Protein AF-A0A9D7TUA1-F1 (afdb_monomer_lite)

Structure (mmCIF, N/CA/C/O backbone):
data_AF-A0A9D7TUA1-F1
#
_entry.id   AF-A0A9D7TUA1-F1
#
loop_
_atom_site.group_PDB
_atom_site.id
_atom_site.type_symbol
_atom_site.label_atom_id
_atom_site.label_alt_id
_atom_site.label_comp_id
_atom_site.label_asym_id
_atom_site.label_entity_id
_atom_site.label_seq_id
_atom_site.pdbx_PDB_ins_code
_atom_site.Cartn_x
_atom_site.Cartn_y
_atom_site.Cartn_z
_atom_site.occupancy
_atom_site.B_iso_or_equiv
_atom_site.auth_seq_id
_atom_site.auth_comp_id
_atom_site.auth_asym_id
_atom_site.auth_atom_id
_atom_site.pdbx_PDB_model_num
ATOM 1 N N . MET A 1 1 ? -5.304 4.007 12.986 1.00 93.62 1 MET A N 1
ATOM 2 C CA . MET A 1 1 ? -5.600 2.828 13.827 1.00 93.62 1 MET A CA 1
ATOM 3 C C . MET A 1 1 ? -4.309 2.064 14.110 1.00 93.62 1 MET A C 1
ATOM 5 O O . MET A 1 1 ? -3.687 1.627 13.151 1.00 93.62 1 MET A O 1
ATOM 9 N N . PRO A 1 2 ? -3.863 1.921 15.367 1.00 95.56 2 PRO A N 1
ATOM 10 C CA . PRO A 1 2 ? -2.685 1.115 15.697 1.00 95.56 2 PRO A CA 1
ATOM 11 C C . PRO A 1 2 ? -2.973 -0.396 15.641 1.00 95.56 2 PRO A C 1
ATOM 13 O O . PRO A 1 2 ? -4.016 -0.853 16.133 1.00 95.56 2 PRO A O 1
ATOM 16 N N . ASP A 1 3 ? -2.040 -1.169 15.078 1.00 94.38 3 ASP A N 1
ATOM 17 C CA . ASP A 1 3 ? -2.015 -2.636 15.164 1.00 94.38 3 ASP A CA 1
ATOM 18 C C . ASP A 1 3 ? -1.262 -3.142 16.412 1.00 94.38 3 ASP A C 1
ATOM 20 O O . ASP A 1 3 ? -0.729 -2.362 17.202 1.00 94.38 3 ASP A O 1
ATOM 24 N N . LYS A 1 4 ? -1.240 -4.468 16.610 1.00 92.69 4 LYS A N 1
ATOM 25 C CA . LYS A 1 4 ? -0.560 -5.124 17.745 1.00 92.69 4 LYS A CA 1
ATOM 26 C C . LYS A 1 4 ? 0.973 -5.021 17.689 1.00 92.69 4 LYS A C 1
ATOM 28 O O . LYS A 1 4 ? 1.627 -5.281 18.691 1.00 92.69 4 LYS A O 1
ATOM 33 N N . GLN A 1 5 ? 1.540 -4.663 16.538 1.00 90.75 5 GLN A N 1
ATOM 34 C CA . GLN A 1 5 ? 2.983 -4.548 16.298 1.00 90.75 5 GLN A CA 1
ATOM 35 C C . GLN A 1 5 ? 3.463 -3.089 16.390 1.00 90.75 5 GLN A C 1
ATOM 37 O O . GLN A 1 5 ? 4.649 -2.821 16.214 1.00 90.75 5 GLN A O 1
ATOM 42 N N . GLY A 1 6 ? 2.560 -2.144 16.675 1.00 92.62 6 GLY A N 1
ATOM 43 C CA . GLY A 1 6 ? 2.870 -0.721 16.787 1.00 92.62 6 GLY A CA 1
ATOM 44 C C . GLY A 1 6 ? 2.870 0.037 15.456 1.00 92.62 6 GLY A C 1
ATOM 45 O O . GLY A 1 6 ? 3.253 1.206 15.442 1.00 92.62 6 GLY A O 1
ATOM 46 N N . ASN A 1 7 ? 2.423 -0.569 14.349 1.00 95.38 7 ASN A N 1
ATOM 47 C CA . ASN A 1 7 ? 2.236 0.162 13.094 1.00 95.38 7 ASN A CA 1
ATOM 48 C C . ASN A 1 7 ? 0.889 0.891 13.087 1.00 95.38 7 ASN A C 1
ATOM 50 O O . ASN A 1 7 ? -0.102 0.425 13.657 1.00 95.38 7 ASN A O 1
ATOM 54 N N . LEU A 1 8 ? 0.824 2.013 12.372 1.00 96.94 8 LEU A N 1
ATOM 55 C CA . LEU A 1 8 ? -0.412 2.756 12.147 1.00 96.94 8 LEU A CA 1
ATOM 56 C C . LEU A 1 8 ? -1.005 2.422 10.787 1.00 96.94 8 LEU A C 1
ATOM 58 O O . LEU A 1 8 ? -0.351 2.553 9.761 1.00 96.94 8 LEU A O 1
ATOM 62 N N . TRP A 1 9 ? -2.282 2.075 10.784 1.00 97.31 9 TRP A N 1
ATOM 63 C CA . TRP A 1 9 ? -3.101 1.914 9.592 1.00 97.31 9 TRP A CA 1
ATOM 64 C C . TRP A 1 9 ? -3.995 3.137 9.421 1.00 97.31 9 TRP A C 1
ATOM 66 O O . TRP A 1 9 ? -4.736 3.510 10.339 1.00 97.31 9 TRP A O 1
ATOM 76 N N . ILE A 1 10 ? -3.884 3.790 8.269 1.00 97.81 10 ILE A N 1
ATOM 77 C CA . ILE A 1 10 ? -4.474 5.101 7.991 1.00 97.81 10 ILE A CA 1
ATOM 78 C C . ILE A 1 10 ? -5.224 5.013 6.665 1.00 97.81 10 ILE A C 1
ATOM 80 O O . ILE A 1 10 ? -4.608 4.770 5.629 1.00 97.81 10 ILE A O 1
ATOM 84 N N . SER A 1 11 ? -6.539 5.216 6.685 1.00 97.56 11 SER A N 1
ATOM 85 C CA . SER A 1 11 ? -7.346 5.335 5.472 1.00 97.56 11 SER A CA 1
ATOM 86 C C . SER A 1 11 ? -7.379 6.780 4.972 1.00 97.56 11 SER A C 1
ATOM 88 O O . SER A 1 11 ? -7.306 7.728 5.754 1.00 97.56 11 SER A O 1
ATOM 90 N N . HIS A 1 12 ? -7.459 6.954 3.656 1.00 96.94 12 HIS A N 1
ATOM 91 C CA . HIS A 1 12 ? -7.550 8.259 3.006 1.00 96.94 12 HIS A CA 1
ATOM 92 C C . HIS A 1 12 ? -8.164 8.122 1.604 1.00 96.94 12 HIS A C 1
ATOM 94 O O . HIS A 1 12 ? -8.491 7.028 1.155 1.00 96.94 12 HIS A O 1
ATOM 100 N N . ASN A 1 13 ? -8.295 9.229 0.872 1.00 97.00 13 ASN A N 1
ATOM 101 C CA . ASN A 1 13 ? -8.887 9.276 -0.475 1.00 97.00 13 ASN A CA 1
ATOM 102 C C . ASN A 1 13 ? -8.035 8.635 -1.591 1.00 97.00 13 ASN A C 1
ATOM 104 O O . ASN A 1 13 ? -8.369 8.742 -2.769 1.00 97.00 13 ASN A O 1
ATOM 108 N N . LYS A 1 14 ? -6.906 8.014 -1.239 1.00 97.25 14 LYS A N 1
ATOM 109 C CA . LYS A 1 14 ? -6.031 7.311 -2.187 1.00 97.25 14 LYS A CA 1
ATOM 110 C C . LYS A 1 14 ? -5.713 5.879 -1.757 1.00 97.25 14 LYS A C 1
ATOM 112 O O . LYS A 1 14 ? -4.903 5.241 -2.409 1.00 97.25 14 LYS A O 1
ATOM 117 N N . GLY A 1 15 ? -6.350 5.368 -0.706 1.00 97.75 15 GLY A N 1
ATOM 118 C CA . GLY A 1 15 ? -6.205 3.990 -0.255 1.00 97.75 15 GLY A CA 1
ATOM 119 C C . GLY A 1 15 ? -6.003 3.883 1.252 1.00 97.75 15 GLY A C 1
ATOM 120 O O . GLY A 1 15 ? -6.505 4.700 2.027 1.00 97.75 15 GLY A O 1
ATOM 121 N N . ILE A 1 16 ? -5.250 2.861 1.655 1.00 97.88 16 ILE A N 1
ATOM 122 C CA . ILE A 1 16 ? -4.845 2.632 3.044 1.00 97.88 16 ILE A CA 1
ATOM 123 C C . ILE A 1 16 ? -3.322 2.628 3.104 1.00 97.88 16 ILE A C 1
ATOM 125 O O . ILE A 1 16 ? -2.657 1.980 2.301 1.00 97.88 16 ILE A O 1
ATOM 129 N N . THR A 1 17 ? -2.755 3.325 4.079 1.00 97.50 17 THR A N 1
ATOM 130 C CA . THR A 1 17 ? -1.317 3.338 4.334 1.00 97.50 17 THR A CA 1
ATOM 131 C C . THR A 1 17 ? -1.022 2.666 5.667 1.00 97.50 17 THR A C 1
ATOM 133 O O . THR A 1 17 ? -1.603 3.030 6.689 1.00 97.50 17 THR A O 1
ATOM 136 N N . LYS A 1 18 ? -0.102 1.697 5.650 1.00 96.56 18 LYS A N 1
ATOM 137 C CA . LYS A 1 18 ? 0.556 1.164 6.845 1.00 96.56 18 LYS A CA 1
ATOM 138 C C . LYS A 1 18 ? 1.824 1.975 7.094 1.00 96.56 18 LYS A C 1
ATOM 140 O O . LYS A 1 18 ? 2.647 2.100 6.191 1.00 96.56 18 LYS A O 1
ATOM 145 N N . PHE A 1 19 ? 1.991 2.500 8.298 1.00 97.38 19 PHE A N 1
ATOM 146 C CA . PHE A 1 19 ? 3.155 3.271 8.715 1.00 97.38 19 PHE A CA 1
ATOM 147 C C . PHE A 1 19 ? 3.841 2.585 9.897 1.00 97.38 19 PHE A C 1
ATOM 149 O O . PHE A 1 19 ? 3.265 2.483 10.981 1.00 97.38 19 PHE A O 1
ATOM 156 N N . ASP A 1 20 ? 5.058 2.098 9.670 1.00 95.38 20 ASP A N 1
ATOM 157 C CA . ASP A 1 20 ? 5.953 1.594 10.710 1.00 95.38 20 ASP A CA 1
ATOM 158 C C . ASP A 1 20 ? 6.595 2.804 11.394 1.00 95.38 20 ASP A C 1
ATOM 160 O O . ASP A 1 20 ? 7.461 3.466 10.816 1.00 95.38 20 ASP A O 1
ATOM 164 N N . ILE A 1 21 ? 6.135 3.105 12.612 1.00 94.19 21 ILE A N 1
ATOM 165 C CA . ILE A 1 21 ? 6.590 4.270 13.382 1.00 94.19 21 ILE A CA 1
ATOM 166 C C . ILE A 1 21 ? 8.086 4.162 13.704 1.00 94.19 21 ILE A C 1
ATOM 168 O O . ILE A 1 21 ? 8.786 5.166 13.681 1.00 94.19 21 ILE A O 1
ATOM 172 N N . GLN A 1 22 ? 8.583 2.957 13.992 1.00 94.38 22 GLN A N 1
ATOM 173 C CA . GLN A 1 22 ? 9.962 2.751 14.441 1.00 94.38 22 GLN A CA 1
ATOM 174 C C . GLN A 1 22 ? 10.960 2.895 13.291 1.00 94.38 22 GLN A C 1
ATOM 176 O O . GLN A 1 22 ? 12.063 3.397 13.484 1.00 94.38 22 GLN A O 1
ATOM 181 N N . LYS A 1 23 ? 10.584 2.439 12.090 1.00 94.75 23 LYS A N 1
ATOM 182 C CA . LYS A 1 23 ? 11.433 2.534 10.892 1.00 94.75 23 LYS A CA 1
ATOM 183 C C . LYS A 1 23 ? 11.179 3.781 10.052 1.00 94.75 23 LYS A C 1
ATOM 185 O O . LYS A 1 23 ? 11.864 3.950 9.046 1.00 94.75 23 LYS A O 1
ATOM 190 N N . GLU A 1 24 ? 10.169 4.576 10.402 1.00 95.12 24 GLU A N 1
ATOM 191 C CA . GLU A 1 24 ? 9.685 5.717 9.615 1.00 95.12 24 GLU A CA 1
ATOM 192 C C . GLU A 1 24 ? 9.382 5.341 8.153 1.00 95.12 24 GLU A C 1
ATOM 194 O O . GLU A 1 24 ? 9.632 6.093 7.210 1.00 95.12 24 GLU A O 1
ATOM 199 N N . LYS A 1 25 ? 8.843 4.134 7.943 1.00 94.88 25 LYS A N 1
ATOM 200 C CA . LYS A 1 25 ? 8.533 3.606 6.609 1.00 94.88 25 LYS A CA 1
ATOM 201 C C . LYS A 1 25 ? 7.038 3.482 6.412 1.00 94.88 25 LYS A C 1
ATOM 203 O O . LYS A 1 25 ? 6.313 3.018 7.288 1.00 94.88 25 LYS A O 1
ATOM 208 N N . SER A 1 26 ? 6.587 3.837 5.215 1.00 95.06 26 SER A N 1
ATOM 209 C CA . SER A 1 26 ? 5.208 3.635 4.792 1.00 95.06 26 SER A CA 1
ATOM 210 C C . SER A 1 26 ? 5.115 2.565 3.711 1.00 95.06 26 SER A C 1
ATOM 212 O O . SER A 1 26 ? 5.992 2.430 2.857 1.00 95.06 26 SER A O 1
ATOM 214 N N . LYS A 1 27 ? 4.022 1.807 3.744 1.00 94.75 27 LYS A N 1
ATOM 215 C CA . LYS A 1 27 ? 3.586 0.934 2.661 1.00 94.75 27 LYS A CA 1
ATOM 216 C C . LYS A 1 27 ? 2.159 1.306 2.305 1.00 94.75 27 LYS A C 1
ATOM 218 O O . LYS A 1 27 ? 1.278 1.326 3.164 1.00 94.75 27 LYS A O 1
ATOM 223 N N . HIS A 1 28 ? 1.961 1.634 1.038 1.00 96.44 28 HIS A N 1
ATOM 224 C CA . HIS A 1 28 ? 0.699 2.135 0.533 1.00 96.44 28 HIS A CA 1
ATOM 225 C C . HIS A 1 28 ? -0.050 1.035 -0.223 1.00 96.44 28 HIS A C 1
ATOM 227 O O . HIS A 1 28 ? 0.533 0.352 -1.065 1.00 96.44 28 HIS A O 1
ATOM 233 N N . TYR A 1 29 ? -1.332 0.873 0.092 1.00 96.38 29 TYR A N 1
ATOM 234 C CA . TYR A 1 29 ? -2.236 -0.084 -0.530 1.00 96.38 29 TYR A CA 1
ATOM 235 C C . TYR A 1 29 ? -3.331 0.664 -1.276 1.00 96.38 29 TYR A C 1
ATOM 237 O O . TYR A 1 29 ? -3.950 1.582 -0.737 1.00 96.38 29 TYR A O 1
ATOM 245 N N . THR A 1 30 ? -3.597 0.231 -2.502 1.00 97.19 30 THR A N 1
ATOM 246 C CA . THR A 1 30 ? -4.628 0.798 -3.377 1.00 97.19 30 THR A CA 1
ATOM 247 C C . THR A 1 30 ? -5.602 -0.288 -3.831 1.00 97.19 30 THR A C 1
ATOM 249 O O . THR A 1 30 ? -5.457 -1.466 -3.495 1.00 97.19 30 THR A O 1
ATOM 252 N N . LYS A 1 31 ? -6.579 0.077 -4.664 1.00 97.06 31 LYS A N 1
ATOM 253 C CA . LYS A 1 31 ? -7.478 -0.863 -5.339 1.00 97.06 31 LYS A CA 1
ATOM 254 C C . LYS A 1 31 ? -6.731 -1.997 -6.055 1.00 97.06 31 LYS A C 1
ATOM 256 O O . LYS A 1 31 ? -7.210 -3.126 -6.035 1.00 97.06 31 LYS A O 1
ATOM 261 N N . SER A 1 32 ? -5.546 -1.751 -6.629 1.00 96.38 32 SER A N 1
ATOM 262 C CA . SER A 1 32 ? -4.762 -2.810 -7.293 1.00 96.38 32 SER A CA 1
ATOM 263 C C . SER A 1 32 ? -4.226 -3.867 -6.322 1.00 96.38 32 SER A C 1
ATOM 265 O O . SER A 1 32 ? -3.845 -4.950 -6.750 1.00 96.38 32 SER A O 1
ATOM 267 N N . ASN A 1 33 ? -4.203 -3.569 -5.021 1.00 94.12 33 ASN A N 1
ATOM 268 C CA . ASN A 1 33 ? -3.842 -4.506 -3.961 1.00 94.12 33 ASN A CA 1
ATOM 269 C C . ASN A 1 33 ? -5.060 -5.230 -3.358 1.00 94.12 33 ASN A C 1
ATOM 271 O O . ASN A 1 33 ? -4.897 -5.943 -2.374 1.00 94.12 33 ASN A O 1
ATOM 275 N N . GLY A 1 34 ? -6.265 -5.049 -3.916 1.00 94.25 34 GLY A N 1
ATOM 276 C CA . GLY A 1 34 ? -7.488 -5.718 -3.456 1.00 94.25 34 GLY A CA 1
ATOM 277 C C . GLY A 1 34 ? -8.391 -4.881 -2.541 1.00 94.25 34 GLY A C 1
ATOM 278 O O . GLY A 1 34 ? -9.303 -5.426 -1.922 1.00 94.25 34 GLY A O 1
ATOM 279 N N . LEU A 1 35 ? -8.172 -3.564 -2.438 1.00 97.50 35 LEU A N 1
ATOM 280 C CA . LEU A 1 35 ? -9.096 -2.683 -1.712 1.00 97.50 35 LEU A CA 1
ATOM 281 C C . LEU A 1 35 ? -10.435 -2.519 -2.455 1.00 97.50 35 LEU A C 1
ATOM 283 O O . LEU A 1 35 ? -10.473 -2.551 -3.685 1.00 97.50 35 LEU A O 1
ATOM 287 N N . GLN A 1 36 ? -11.524 -2.271 -1.713 1.00 97.38 36 GLN A N 1
ATOM 288 C CA . GLN A 1 36 ? -12.866 -2.011 -2.277 1.00 97.38 36 GLN A CA 1
ATOM 289 C C . GLN A 1 36 ? -12.874 -0.802 -3.234 1.00 97.38 36 GLN A C 1
ATOM 291 O O . GLN A 1 36 ? -13.586 -0.754 -4.238 1.00 97.38 36 GLN A O 1
ATOM 296 N N . GLY A 1 37 ? -11.996 0.160 -2.959 1.00 97.19 37 GLY A N 1
ATOM 297 C CA . GLY A 1 37 ? -11.751 1.360 -3.738 1.00 97.19 37 GLY A CA 1
ATOM 298 C C . GLY A 1 37 ? -10.556 2.114 -3.162 1.00 97.19 37 GLY A C 1
ATOM 299 O O . GLY A 1 37 ? -9.967 1.697 -2.166 1.00 97.19 37 GLY A O 1
ATOM 300 N N . ASN A 1 38 ? -10.193 3.229 -3.791 1.00 97.38 38 ASN A N 1
ATOM 301 C CA . ASN A 1 38 ? -9.160 4.119 -3.253 1.00 97.38 38 ASN A CA 1
ATOM 302 C C . ASN A 1 38 ? -9.737 5.135 -2.262 1.00 97.38 38 ASN A C 1
ATOM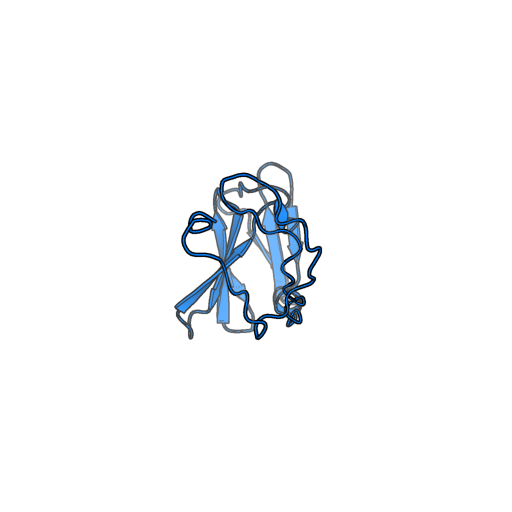 304 O O . ASN A 1 38 ? -8.994 5.703 -1.474 1.00 97.38 38 ASN A O 1
ATOM 308 N N . GLU A 1 39 ? -11.044 5.376 -2.295 1.00 98.12 39 GLU A N 1
ATOM 309 C CA . GLU A 1 39 ? -11.686 6.367 -1.442 1.00 98.12 39 GLU A CA 1
ATOM 310 C C . GLU A 1 39 ? -12.321 5.708 -0.221 1.00 98.12 39 GLU A C 1
ATOM 312 O O . GLU A 1 39 ? -13.182 4.828 -0.334 1.00 98.12 39 GLU A O 1
ATOM 317 N N . PHE A 1 40 ? -11.878 6.158 0.952 1.00 98.38 40 PHE A N 1
ATOM 318 C CA . PHE A 1 40 ? -12.385 5.743 2.253 1.00 98.38 40 PHE A CA 1
ATOM 319 C C . PHE A 1 40 ? -13.105 6.896 2.943 1.00 98.38 40 PHE A C 1
ATOM 321 O O . PHE A 1 40 ? -12.698 8.054 2.830 1.00 98.38 40 PHE A O 1
ATOM 328 N N . ASN A 1 41 ? -14.169 6.561 3.670 1.00 98.00 41 ASN A N 1
ATOM 329 C CA . ASN A 1 41 ? -15.007 7.543 4.340 1.00 98.00 41 ASN A CA 1
ATOM 330 C C . ASN A 1 41 ? -14.409 7.926 5.696 1.00 98.00 41 ASN A C 1
ATOM 332 O O . ASN A 1 41 ? -13.856 7.095 6.422 1.00 98.00 41 ASN A O 1
ATOM 336 N N . THR A 1 42 ? -14.562 9.196 6.063 1.00 96.19 42 THR A N 1
ATOM 337 C CA . THR A 1 42 ? -14.170 9.701 7.380 1.00 96.19 42 THR A CA 1
ATOM 33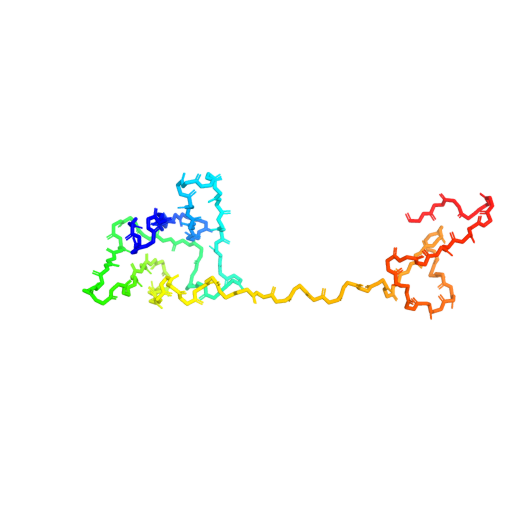8 C C . THR A 1 42 ? -14.856 8.898 8.484 1.00 96.19 42 THR A C 1
ATOM 340 O O . THR A 1 42 ? -16.058 8.657 8.418 1.00 96.19 42 THR A O 1
ATOM 343 N N . ASN A 1 43 ? -14.093 8.501 9.506 1.00 95.44 43 ASN A N 1
ATOM 344 C CA . ASN A 1 43 ? -14.558 7.722 10.663 1.00 95.44 43 ASN A CA 1
ATOM 345 C C . ASN A 1 43 ? -15.177 6.348 10.341 1.00 95.44 43 ASN A C 1
ATOM 347 O O . ASN A 1 43 ? -15.699 5.697 11.239 1.00 95.44 43 ASN A O 1
ATOM 351 N N . ALA A 1 44 ? -15.089 5.867 9.098 1.00 97.31 44 ALA A N 1
ATOM 352 C CA . ALA A 1 44 ? -15.530 4.526 8.729 1.00 97.31 44 ALA A CA 1
ATOM 353 C C . ALA A 1 44 ? -14.399 3.517 8.960 1.00 97.31 44 ALA A C 1
ATOM 355 O O . ALA A 1 44 ? -13.852 2.947 8.018 1.00 97.31 44 ALA A O 1
ATOM 356 N N . PHE A 1 45 ? -13.996 3.334 10.214 1.00 97.50 45 PHE A N 1
ATOM 357 C CA . PHE A 1 45 ? -12.997 2.341 10.582 1.00 97.50 45 PHE A CA 1
ATOM 358 C C . PHE A 1 45 ? -13.301 1.751 11.955 1.00 97.50 45 PHE A C 1
ATOM 360 O O . PHE A 1 45 ? -13.825 2.445 12.822 1.00 97.50 45 PHE A O 1
ATOM 367 N N . ASP A 1 46 ? -12.924 0.494 12.162 1.00 97.94 46 ASP A N 1
ATOM 368 C CA . ASP A 1 46 ? -13.011 -0.150 13.471 1.00 97.94 46 ASP A CA 1
ATOM 369 C C . ASP A 1 46 ? -11.970 -1.269 13.608 1.00 97.94 46 ASP A C 1
ATOM 371 O O . ASP A 1 46 ? -11.302 -1.647 12.638 1.00 97.94 46 ASP A O 1
ATOM 375 N N . LYS A 1 47 ? -11.800 -1.786 14.823 1.00 97.25 47 LYS A N 1
ATOM 376 C CA . LYS A 1 47 ? -10.919 -2.908 15.128 1.00 97.25 47 LYS A CA 1
ATOM 377 C C . LYS A 1 47 ? -11.602 -3.851 16.114 1.00 97.25 47 LYS A C 1
ATOM 379 O O . LYS A 1 47 ? -11.924 -3.449 17.227 1.00 97.25 47 LYS A O 1
ATOM 384 N N . ALA A 1 48 ? -11.755 -5.111 15.720 1.00 96.81 48 ALA A N 1
ATOM 385 C CA . ALA A 1 48 ? -12.269 -6.149 16.605 1.00 96.81 48 ALA A CA 1
ATOM 386 C C . ALA A 1 48 ? -11.254 -6.520 17.700 1.00 96.81 48 ALA A C 1
ATOM 388 O O . ALA A 1 48 ? -10.057 -6.232 17.600 1.00 96.81 48 ALA A O 1
ATOM 389 N N . GLU A 1 49 ? -11.731 -7.197 18.747 1.00 95.50 49 GLU A N 1
ATOM 390 C CA . GLU A 1 49 ? -10.908 -7.639 19.884 1.00 95.50 49 GLU A CA 1
ATOM 391 C C . GLU A 1 49 ? -9.750 -8.558 19.461 1.00 95.50 49 GLU A C 1
ATOM 393 O O . GLU A 1 49 ? -8.643 -8.487 20.005 1.00 95.50 49 GLU A O 1
ATOM 398 N N . ASP A 1 50 ? -9.968 -9.383 18.435 1.00 95.06 50 ASP A N 1
ATOM 399 C CA . ASP A 1 50 ? -8.949 -10.266 17.864 1.00 95.06 50 ASP A CA 1
ATOM 400 C C . ASP A 1 50 ? -7.847 -9.505 17.096 1.00 95.06 50 ASP A C 1
ATOM 402 O O . ASP A 1 50 ? -6.753 -10.037 16.884 1.00 95.06 50 ASP A O 1
ATOM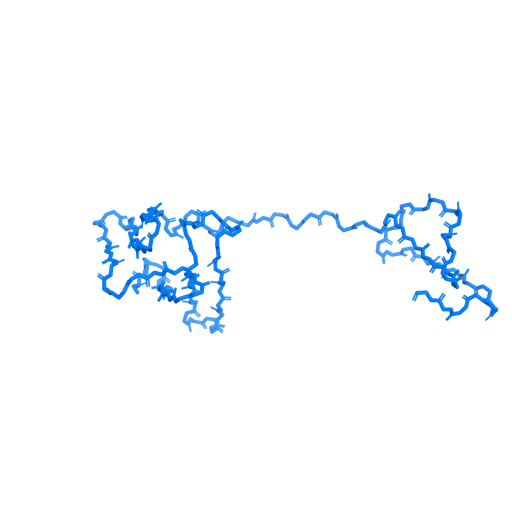 406 N N . GLY A 1 51 ? -8.061 -8.223 16.791 1.00 94.88 51 GLY A N 1
ATOM 407 C CA . GLY A 1 51 ? -7.154 -7.362 16.036 1.00 94.88 51 GLY A CA 1
ATOM 408 C C . GLY A 1 51 ? -7.504 -7.214 14.555 1.00 94.88 51 GLY A C 1
ATOM 409 O O . GLY A 1 51 ? -6.810 -6.458 13.871 1.00 94.88 51 GLY A O 1
ATOM 410 N N . THR A 1 52 ? -8.565 -7.869 14.074 1.00 97.06 52 THR A N 1
ATOM 411 C CA . THR A 1 52 ? -9.094 -7.691 12.718 1.00 97.06 52 THR A CA 1
ATOM 412 C C . THR A 1 52 ? -9.486 -6.234 12.504 1.00 97.06 52 THR A C 1
ATOM 414 O O . THR A 1 52 ? -10.168 -5.629 13.335 1.00 97.06 52 THR A O 1
ATOM 417 N N . MET A 1 53 ? -9.044 -5.657 11.389 1.00 97.75 53 MET A N 1
ATOM 418 C CA . MET A 1 53 ? -9.286 -4.260 11.048 1.00 97.75 53 MET A CA 1
ATOM 419 C C . MET A 1 53 ? -10.379 -4.121 9.998 1.00 97.75 53 MET A C 1
ATOM 421 O O . MET A 1 53 ? -10.430 -4.882 9.033 1.00 97.75 53 MET A O 1
ATOM 425 N N . PHE A 1 54 ? -11.202 -3.091 10.171 1.00 98.38 54 PHE A N 1
ATOM 426 C CA . PHE A 1 54 ? -12.326 -2.746 9.313 1.00 98.38 54 PHE A CA 1
ATOM 427 C C . PHE A 1 54 ? -12.120 -1.334 8.772 1.00 98.38 54 PHE A C 1
ATOM 429 O O . PHE A 1 54 ? -11.854 -0.412 9.542 1.00 98.38 54 PHE A O 1
ATOM 436 N N . PHE A 1 55 ? -12.259 -1.151 7.459 1.00 98.44 55 PHE A N 1
ATOM 437 C CA . PHE A 1 55 ? -12.188 0.157 6.804 1.00 98.44 55 PHE A CA 1
ATOM 438 C C . PHE A 1 55 ? -13.260 0.270 5.719 1.00 98.44 55 PHE A C 1
ATOM 440 O O . PHE A 1 55 ? -13.259 -0.490 4.751 1.00 98.44 55 PHE A O 1
ATOM 447 N N . GLY A 1 56 ? -14.177 1.219 5.877 1.00 98.25 56 GLY A N 1
ATOM 448 C CA . GLY A 1 56 ? -15.287 1.477 4.967 1.00 98.25 56 GLY A CA 1
ATOM 449 C C . GLY A 1 56 ? -15.026 2.655 4.032 1.00 98.25 56 GLY A C 1
ATOM 450 O O . GLY A 1 56 ? -14.395 3.651 4.394 1.00 98.25 56 GLY A O 1
ATOM 451 N N . GLY A 1 57 ? -15.551 2.566 2.818 1.00 97.69 57 GLY A N 1
ATOM 452 C CA . GLY A 1 57 ? -15.489 3.648 1.846 1.00 97.69 57 GLY A CA 1
ATOM 453 C C . GLY A 1 57 ? -16.618 3.599 0.833 1.00 97.69 57 GLY A C 1
ATOM 454 O O . GLY A 1 57 ? -17.684 3.046 1.100 1.00 97.69 57 GLY A O 1
ATOM 455 N N . THR A 1 58 ? -16.397 4.223 -0.320 1.00 96.88 58 THR A N 1
ATOM 456 C CA . THR A 1 58 ? -17.464 4.513 -1.290 1.00 96.88 58 THR A CA 1
ATOM 457 C C . THR A 1 58 ? -18.044 3.277 -1.977 1.00 96.88 58 THR A C 1
ATOM 459 O O . THR A 1 58 ? -19.211 3.299 -2.355 1.00 96.88 58 THR A O 1
ATOM 462 N N . ASN A 1 59 ? -17.284 2.182 -2.076 1.00 97.00 59 ASN A N 1
ATOM 463 C CA . ASN A 1 59 ? -17.706 0.923 -2.701 1.00 97.00 59 ASN A CA 1
ATOM 464 C C . ASN A 1 59 ? -17.730 -0.262 -1.714 1.00 97.00 59 ASN A C 1
ATOM 466 O O . ASN A 1 59 ? -17.598 -1.414 -2.129 1.00 97.00 59 ASN A O 1
ATOM 470 N N . GLY A 1 60 ? -17.891 -0.006 -0.411 1.00 96.19 60 GLY A N 1
ATOM 471 C CA . GLY A 1 60 ? -18.086 -1.053 0.595 1.00 96.19 60 GLY A CA 1
ATOM 472 C C . GLY A 1 60 ? -17.023 -1.079 1.690 1.00 96.19 60 GLY A C 1
ATOM 473 O O . GLY A 1 60 ? -16.575 -0.035 2.162 1.00 96.19 60 GLY A O 1
ATOM 474 N N . LEU A 1 61 ? -16.662 -2.286 2.132 1.00 97.75 61 LEU A N 1
ATOM 475 C CA . LEU A 1 61 ? -15.888 -2.540 3.349 1.00 97.75 61 LEU A CA 1
ATOM 476 C C . LEU A 1 61 ? -14.680 -3.435 3.056 1.00 97.75 61 LEU A C 1
ATOM 478 O O . LEU A 1 61 ? -14.819 -4.496 2.453 1.00 97.75 61 LEU A O 1
ATOM 482 N N . ASN A 1 62 ? -13.506 -3.035 3.538 1.00 98.00 62 ASN A N 1
ATOM 483 C CA . ASN A 1 62 ? -12.348 -3.911 3.660 1.00 98.00 62 ASN A CA 1
ATOM 484 C C . ASN A 1 62 ? -12.245 -4.455 5.085 1.00 98.00 62 ASN A C 1
ATOM 486 O O . ASN A 1 62 ? -12.347 -3.693 6.046 1.00 98.00 62 ASN A O 1
ATOM 490 N N . VAL A 1 63 ? -11.998 -5.761 5.190 1.00 97.81 63 VAL A N 1
ATOM 491 C CA . VAL A 1 63 ? -11.763 -6.480 6.446 1.00 97.81 63 VAL A CA 1
ATOM 492 C C . VAL A 1 63 ? -10.490 -7.297 6.286 1.00 97.81 63 VAL A C 1
ATOM 494 O O . VAL A 1 63 ? -10.378 -8.054 5.320 1.00 97.81 63 VAL A O 1
ATOM 497 N N . PHE A 1 64 ? -9.517 -7.124 7.176 1.00 96.56 64 PHE A N 1
ATOM 498 C CA . PHE A 1 64 ? -8.258 -7.865 7.096 1.00 96.56 64 PHE A CA 1
ATOM 499 C C . PHE A 1 64 ? -7.564 -8.011 8.451 1.00 96.56 64 PHE A C 1
ATOM 501 O O . PHE A 1 64 ? -7.691 -7.159 9.332 1.00 96.56 64 PHE A O 1
ATOM 508 N N . ASP A 1 65 ? -6.775 -9.077 8.581 1.00 95.50 65 ASP A N 1
ATOM 509 C CA . ASP A 1 65 ? -5.801 -9.233 9.659 1.00 95.50 65 ASP A CA 1
ATOM 510 C C . ASP A 1 65 ? -4.492 -8.515 9.270 1.00 95.50 65 ASP A C 1
ATOM 512 O O . ASP A 1 65 ? -3.836 -8.915 8.299 1.00 95.50 65 ASP A O 1
ATOM 516 N N . PRO A 1 66 ? -4.074 -7.460 9.996 1.00 94.19 66 PRO A N 1
ATOM 517 C CA . PRO A 1 66 ? -2.850 -6.722 9.687 1.00 94.19 66 PRO A CA 1
ATOM 518 C C . PRO A 1 66 ? -1.574 -7.566 9.834 1.00 94.19 66 PRO A C 1
ATOM 520 O O . PRO A 1 66 ? -0.552 -7.218 9.237 1.00 94.19 66 PRO A O 1
ATOM 523 N N . SER A 1 67 ? -1.608 -8.661 10.602 1.00 91.25 67 SER A N 1
ATOM 524 C CA . SER A 1 67 ? -0.455 -9.541 10.814 1.00 91.25 67 SER A CA 1
ATOM 525 C C . SER A 1 67 ? -0.159 -10.446 9.614 1.00 91.25 67 SER A C 1
ATOM 527 O O . SER A 1 67 ? 0.993 -10.814 9.399 1.00 91.25 67 SER A O 1
ATOM 529 N N . ALA A 1 68 ? -1.162 -10.720 8.774 1.00 90.00 68 ALA A N 1
ATOM 530 C CA . ALA A 1 68 ? -1.024 -11.567 7.589 1.00 90.00 68 ALA A CA 1
ATOM 531 C C . ALA A 1 68 ? -0.449 -10.827 6.360 1.00 90.00 68 ALA A C 1
ATOM 533 O O . ALA A 1 68 ? 0.009 -11.456 5.404 1.00 90.00 68 ALA A O 1
ATOM 534 N N . ILE A 1 69 ? -0.452 -9.489 6.366 1.00 87.38 69 ILE A N 1
ATOM 535 C CA . ILE A 1 69 ? -0.101 -8.671 5.190 1.00 87.38 69 ILE A CA 1
ATOM 536 C C . ILE A 1 69 ? 1.426 -8.518 4.988 1.00 87.38 69 ILE A C 1
ATOM 538 O O . ILE A 1 69 ? 1.882 -8.217 3.881 1.00 87.38 69 ILE A O 1
ATOM 542 N N . ASP A 1 70 ? 2.236 -8.804 6.010 1.00 71.38 70 ASP A N 1
ATOM 543 C CA . ASP A 1 70 ? 3.709 -8.736 5.953 1.00 71.38 70 ASP A CA 1
ATOM 544 C C . ASP A 1 70 ? 4.367 -10.088 5.645 1.00 71.38 70 ASP A C 1
ATOM 546 O O . ASP A 1 70 ? 5.439 -10.425 6.148 1.00 71.38 70 ASP A O 1
ATOM 550 N N . SER A 1 71 ? 3.744 -10.872 4.772 1.00 60.53 71 SER A N 1
ATOM 551 C CA . SER A 1 71 ? 4.392 -12.070 4.248 1.00 60.53 71 SER A CA 1
ATOM 552 C C . SER A 1 71 ? 5.554 -11.650 3.346 1.00 60.53 71 SER A C 1
ATOM 554 O O . SER A 1 71 ? 5.357 -10.937 2.360 1.00 60.53 71 SER A O 1
ATOM 556 N N . ALA A 1 72 ? 6.773 -12.069 3.691 1.00 58.94 72 ALA A N 1
ATOM 557 C CA . ALA A 1 72 ? 7.944 -11.896 2.846 1.00 58.94 72 ALA A CA 1
ATOM 558 C C . ALA A 1 72 ? 7.675 -12.543 1.482 1.00 58.94 72 ALA A C 1
ATOM 560 O O . ALA A 1 72 ? 7.709 -13.762 1.336 1.00 58.94 72 ALA A O 1
ATOM 561 N N . THR A 1 73 ? 7.386 -11.730 0.471 1.00 67.81 73 THR A N 1
ATOM 562 C CA . THR A 1 73 ? 7.384 -12.208 -0.905 1.00 67.81 73 THR A CA 1
ATOM 563 C C . THR A 1 73 ? 8.834 -12.368 -1.318 1.00 67.81 73 THR A C 1
ATOM 565 O O . THR A 1 73 ? 9.587 -11.390 -1.308 1.00 67.81 73 THR A O 1
ATOM 568 N N . THR A 1 74 ? 9.240 -13.582 -1.684 1.00 75.75 74 THR A N 1
ATOM 569 C CA . THR A 1 74 ? 10.477 -13.773 -2.441 1.00 75.75 74 THR A CA 1
ATOM 570 C C . THR A 1 74 ? 10.407 -12.849 -3.649 1.00 75.75 74 THR A C 1
ATOM 572 O O . THR A 1 74 ? 9.432 -12.895 -4.403 1.00 75.75 74 THR A O 1
ATOM 575 N N . ALA A 1 75 ? 11.396 -11.967 -3.798 1.00 79.50 75 ALA A N 1
ATOM 576 C CA . ALA A 1 75 ? 11.467 -11.123 -4.978 1.00 79.50 75 ALA A CA 1
ATOM 577 C C . ALA A 1 75 ? 11.451 -12.034 -6.217 1.00 79.50 75 ALA A C 1
ATOM 579 O O . ALA A 1 75 ? 12.193 -13.024 -6.240 1.00 79.50 75 ALA A O 1
ATOM 580 N N . PRO A 1 76 ? 10.598 -11.758 -7.218 1.00 81.56 76 PRO A N 1
ATOM 581 C CA . PRO A 1 76 ? 10.616 -12.541 -8.439 1.00 81.56 76 PRO A CA 1
ATOM 582 C C . PRO A 1 76 ? 11.985 -12.397 -9.105 1.00 81.56 76 PRO A C 1
ATOM 584 O O . PRO A 1 76 ? 12.664 -11.377 -8.957 1.00 81.56 76 PRO A O 1
ATOM 587 N N . PHE A 1 77 ? 12.387 -13.418 -9.856 1.00 81.56 77 PHE A N 1
ATOM 588 C CA . PHE A 1 77 ? 13.589 -13.321 -10.669 1.00 81.56 77 PHE A CA 1
ATOM 589 C C . PHE A 1 77 ? 13.378 -12.251 -11.749 1.00 81.56 77 PHE A C 1
ATOM 591 O O . PHE A 1 77 ? 12.457 -12.354 -12.560 1.00 81.56 77 PHE A O 1
ATOM 598 N N . LEU A 1 78 ? 14.208 -11.207 -11.734 1.00 82.06 78 LEU A N 1
ATOM 599 C CA . LEU A 1 78 ? 14.194 -10.172 -12.761 1.00 82.06 78 LEU A CA 1
ATOM 600 C C . LEU A 1 78 ? 14.909 -10.696 -14.006 1.00 82.06 78 LEU A C 1
ATOM 602 O O . LEU A 1 78 ? 16.060 -11.122 -13.926 1.00 82.06 78 LEU A O 1
ATOM 606 N N . GLN A 1 79 ? 14.236 -10.624 -15.149 1.00 83.81 79 GLN A N 1
ATOM 607 C CA . GLN A 1 79 ? 14.754 -11.111 -16.420 1.00 83.81 79 GLN A CA 1
ATOM 608 C C . GLN A 1 79 ? 14.595 -10.037 -17.494 1.00 83.81 79 GLN A C 1
ATOM 610 O O . GLN A 1 79 ? 13.501 -9.498 -17.676 1.00 83.81 79 GLN A O 1
ATOM 615 N N . MET A 1 80 ? 15.677 -9.732 -18.211 1.00 81.6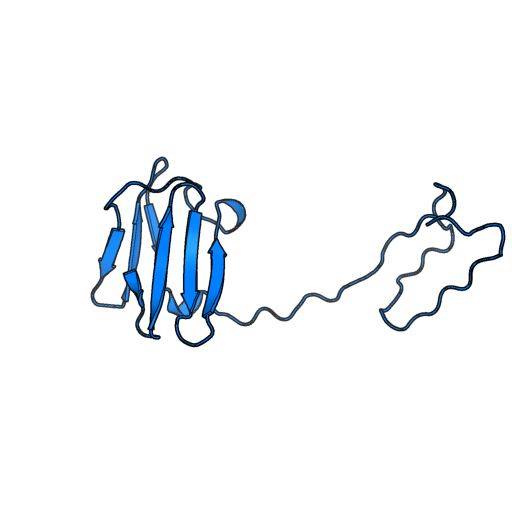2 80 MET A N 1
ATOM 616 C CA . MET A 1 80 ? 15.603 -8.916 -19.422 1.00 81.62 80 MET A CA 1
ATOM 617 C C . MET A 1 80 ? 15.171 -9.824 -20.577 1.00 81.62 80 MET A C 1
ATOM 619 O O . MET A 1 80 ? 15.837 -10.818 -20.864 1.00 81.62 80 MET A O 1
ATOM 623 N N . VAL A 1 81 ? 14.023 -9.513 -21.182 1.00 84.44 81 VAL A N 1
ATOM 624 C CA . VAL A 1 81 ? 13.392 -10.332 -22.239 1.00 84.44 81 VAL A CA 1
ATOM 625 C C . VAL A 1 81 ? 13.418 -9.674 -23.616 1.00 84.44 81 VAL A C 1
ATOM 627 O O . VAL A 1 81 ? 13.172 -10.349 -24.612 1.00 84.44 81 VAL A O 1
ATOM 630 N N . ASP A 1 82 ? 13.687 -8.369 -23.669 1.00 82.19 82 ASP A N 1
ATOM 631 C CA . ASP A 1 82 ? 13.805 -7.596 -24.901 1.00 82.19 82 ASP A CA 1
ATOM 632 C C . ASP A 1 82 ? 14.796 -6.444 -24.693 1.00 82.19 82 ASP A C 1
ATOM 634 O O . ASP A 1 82 ? 14.920 -5.905 -23.588 1.00 82.19 82 ASP A O 1
ATOM 638 N N . PHE A 1 83 ? 15.501 -6.088 -25.762 1.00 85.19 83 PHE A N 1
ATOM 639 C CA . PHE A 1 83 ? 16.475 -5.007 -25.813 1.00 85.19 83 PHE A CA 1
ATOM 640 C C . PHE A 1 83 ? 16.473 -4.423 -27.224 1.00 85.19 83 PHE A C 1
ATOM 642 O O . PHE A 1 83 ? 16.523 -5.161 -28.211 1.00 85.19 83 PHE A O 1
ATOM 649 N N . LYS A 1 84 ? 16.412 -3.096 -27.340 1.00 86.44 84 LYS A N 1
ATOM 650 C CA . LYS A 1 84 ? 16.418 -2.409 -28.633 1.00 86.44 84 LYS A CA 1
ATOM 651 C C . LYS A 1 84 ? 17.702 -1.625 -28.795 1.00 86.44 84 LYS A C 1
ATOM 653 O O . LYS A 1 84 ? 18.242 -1.102 -27.833 1.00 86.44 84 LYS A O 1
ATOM 658 N N . VAL A 1 85 ? 18.173 -1.539 -30.033 1.00 87.38 85 VAL A N 1
ATOM 659 C CA . VAL A 1 85 ? 19.295 -0.688 -30.411 1.00 87.38 85 VAL A CA 1
ATOM 660 C C . VAL A 1 85 ? 18.908 0.104 -31.643 1.00 87.38 85 VAL A C 1
ATOM 662 O O . VAL A 1 85 ? 18.577 -0.485 -32.671 1.00 87.38 85 VAL A O 1
ATOM 665 N N . ASN A 1 86 ? 18.974 1.432 -31.551 1.00 88.12 86 ASN A N 1
ATOM 666 C CA . ASN A 1 86 ? 18.534 2.349 -32.605 1.00 88.12 86 ASN A CA 1
ATOM 667 C C . ASN A 1 86 ? 17.100 2.016 -33.086 1.00 88.12 86 ASN A C 1
ATOM 669 O O . ASN A 1 86 ? 16.866 1.845 -34.281 1.00 88.12 86 ASN A O 1
ATOM 673 N N . ASP A 1 87 ? 16.173 1.845 -32.134 1.00 86.81 87 ASP A N 1
ATOM 674 C CA . ASP A 1 87 ? 14.757 1.476 -32.334 1.00 86.81 87 ASP A CA 1
ATOM 675 C C . ASP A 1 87 ? 14.491 0.114 -33.001 1.00 86.81 87 ASP A C 1
ATOM 677 O O . ASP A 1 87 ? 13.336 -0.264 -33.219 1.00 86.81 87 ASP A O 1
ATOM 681 N N . GLN A 1 88 ? 15.534 -0.671 -33.271 1.00 83.38 88 GLN A N 1
ATOM 682 C CA . GLN A 1 88 ? 15.420 -2.017 -33.824 1.00 83.38 88 GLN A CA 1
ATOM 683 C C . GLN A 1 88 ? 15.612 -3.057 -32.724 1.00 83.38 88 GLN A C 1
ATOM 685 O O . GLN A 1 88 ? 16.507 -2.925 -31.888 1.00 83.38 88 GLN A O 1
ATOM 690 N N . ALA A 1 89 ? 14.767 -4.093 -32.721 1.00 80.12 89 ALA A N 1
ATOM 691 C CA . ALA A 1 89 ? 14.934 -5.228 -31.820 1.00 80.12 89 ALA A CA 1
ATOM 692 C C . ALA A 1 89 ? 16.339 -5.808 -32.003 1.00 80.12 89 ALA A C 1
ATOM 694 O O . ALA A 1 89 ? 16.787 -6.042 -33.129 1.00 80.12 89 ALA A O 1
ATOM 695 N N . PHE A 1 90 ? 17.050 -6.003 -30.899 1.00 77.00 90 PHE A N 1
ATOM 696 C CA . PHE A 1 90 ? 18.333 -6.673 -30.938 1.00 77.00 90 PHE A CA 1
ATOM 697 C C . PHE A 1 90 ? 18.060 -8.155 -31.215 1.00 77.00 90 PHE A C 1
ATOM 699 O O . PHE A 1 90 ? 17.530 -8.865 -30.369 1.00 77.00 90 PHE A O 1
ATOM 706 N N . GLU A 1 91 ? 18.332 -8.599 -32.446 1.00 67.25 91 GLU A N 1
ATOM 707 C CA . GLU A 1 91 ? 17.844 -9.889 -32.967 1.00 67.25 91 GLU A CA 1
ATOM 708 C C . GLU A 1 91 ? 18.386 -11.126 -32.236 1.00 67.25 91 GLU A C 1
ATOM 710 O O . GLU A 1 91 ? 17.852 -12.227 -32.388 1.00 67.25 91 GLU A O 1
ATOM 715 N N . GLU A 1 92 ? 19.415 -10.968 -31.406 1.00 65.50 92 GLU A N 1
ATOM 716 C CA . GLU A 1 92 ? 19.891 -12.052 -30.562 1.00 65.50 92 GLU A CA 1
ATOM 717 C C . GLU A 1 92 ? 19.014 -12.139 -29.308 1.00 65.50 92 GLU A C 1
ATOM 719 O O . GLU A 1 92 ? 19.103 -11.337 -28.378 1.00 65.50 92 GLU A O 1
ATOM 724 N N . LYS A 1 93 ? 18.113 -13.123 -29.319 1.00 56.66 93 LYS A N 1
ATOM 725 C CA . LYS A 1 93 ? 17.145 -13.404 -28.258 1.00 56.66 93 LYS A CA 1
ATOM 726 C C . LYS A 1 93 ? 17.857 -13.920 -27.002 1.00 56.66 93 LYS A C 1
ATOM 728 O O . LYS A 1 93 ? 17.868 -15.122 -26.741 1.00 56.66 93 LYS A O 1
ATOM 733 N N . TYR A 1 94 ? 18.458 -13.023 -26.229 1.00 65.06 94 TYR A N 1
ATOM 734 C CA . TYR A 1 94 ? 19.062 -13.363 -24.948 1.00 65.06 94 TYR A CA 1
ATOM 735 C C . TYR A 1 94 ? 18.066 -13.184 -23.815 1.00 65.06 94 TYR A C 1
ATOM 737 O O . TYR A 1 94 ? 17.505 -12.114 -23.601 1.00 65.06 94 TYR A O 1
ATOM 745 N N . ILE A 1 95 ? 17.916 -14.244 -23.033 1.00 66.75 95 ILE A N 1
ATOM 746 C CA . ILE A 1 95 ? 17.610 -14.098 -21.620 1.00 66.75 95 ILE A CA 1
ATOM 747 C C . ILE A 1 95 ? 18.910 -13.614 -20.980 1.00 66.75 95 ILE A C 1
ATOM 749 O O . ILE A 1 95 ? 19.830 -14.412 -20.810 1.00 66.75 95 ILE A O 1
ATOM 753 N N . LEU A 1 96 ? 19.006 -12.318 -20.685 1.00 71.00 96 LEU A N 1
ATOM 754 C CA . LEU A 1 96 ? 20.163 -11.788 -19.968 1.00 71.00 96 LEU A CA 1
ATOM 755 C C . LEU A 1 96 ? 19.926 -11.910 -18.465 1.00 71.00 96 LEU A C 1
ATOM 757 O O . LEU A 1 96 ? 18.901 -11.473 -17.929 1.00 71.00 96 LEU A O 1
ATOM 761 N N . SER A 1 97 ? 20.896 -12.513 -17.792 1.00 76.00 97 SER A N 1
ATOM 762 C CA . SER A 1 97 ? 21.028 -12.477 -16.342 1.00 76.00 97 SER A CA 1
ATOM 763 C C . SER A 1 97 ? 21.651 -11.143 -15.911 1.00 76.00 97 SER A C 1
ATOM 765 O O . SER A 1 97 ? 22.396 -10.542 -16.683 1.00 76.00 97 SER A O 1
ATOM 767 N N . PRO A 1 98 ? 21.431 -10.680 -14.665 1.00 77.00 98 PRO A N 1
ATOM 768 C CA . PRO A 1 98 ? 21.973 -9.402 -14.183 1.00 77.00 98 PRO A CA 1
ATOM 769 C C . PRO A 1 98 ? 23.499 -9.235 -14.296 1.00 77.00 98 PRO A C 1
ATOM 771 O O . PRO A 1 98 ? 23.988 -8.113 -14.225 1.00 77.00 98 PRO A O 1
ATOM 774 N N . ASN A 1 99 ? 24.242 -10.335 -14.452 1.00 82.00 99 ASN A N 1
ATOM 775 C CA . ASN A 1 99 ? 25.702 -10.344 -14.551 1.00 82.00 99 ASN A CA 1
ATOM 776 C C . ASN A 1 99 ? 26.219 -10.535 -15.989 1.00 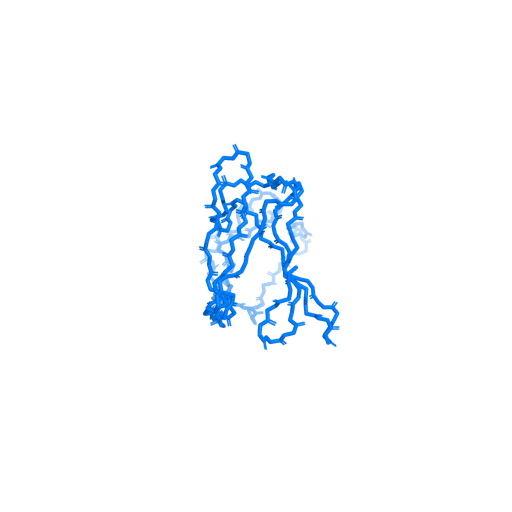82.00 99 ASN A C 1
ATOM 778 O O . ASN A 1 99 ? 27.433 -10.611 -16.187 1.00 82.00 99 ASN A O 1
ATOM 782 N N . ASP A 1 100 ? 25.335 -10.627 -16.983 1.00 82.75 100 ASP A N 1
ATOM 783 C CA . ASP A 1 100 ? 25.740 -10.778 -18.379 1.00 82.75 100 ASP A CA 1
ATOM 784 C C . ASP A 1 100 ? 26.239 -9.440 -18.941 1.00 82.75 100 ASP A C 1
ATOM 786 O O . ASP A 1 100 ? 25.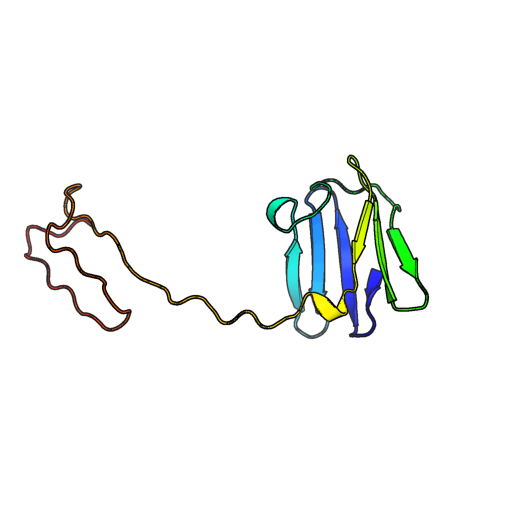733 -8.368 -18.610 1.00 82.75 100 ASP A O 1
ATOM 790 N N . THR A 1 101 ? 27.252 -9.495 -19.808 1.00 83.94 101 THR A N 1
ATOM 791 C CA . THR A 1 101 ? 27.816 -8.305 -20.462 1.00 83.94 101 THR A CA 1
ATOM 792 C C . THR A 1 101 ? 27.424 -8.281 -21.933 1.00 83.94 101 THR A C 1
ATOM 794 O O . THR A 1 101 ? 27.800 -9.173 -22.690 1.00 83.94 101 THR A O 1
ATOM 797 N N . LEU A 1 102 ? 26.719 -7.227 -22.350 1.00 82.50 102 LEU A N 1
ATOM 798 C CA . LEU A 1 102 ? 26.407 -6.960 -23.752 1.00 82.50 102 LEU A CA 1
ATOM 799 C C . LEU A 1 102 ? 27.411 -5.955 -24.331 1.00 82.50 102 LEU A C 1
ATOM 801 O O . LEU A 1 102 ? 27.555 -4.846 -23.819 1.00 82.50 102 LEU A O 1
ATOM 805 N N . VAL A 1 103 ? 28.094 -6.329 -25.414 1.00 84.12 103 VAL A N 1
ATOM 806 C CA . VAL A 1 103 ? 29.051 -5.455 -26.110 1.00 84.12 103 VAL A CA 1
ATOM 807 C C . VAL A 1 103 ? 28.415 -4.928 -27.391 1.00 84.12 103 VAL A C 1
ATOM 809 O O . VAL A 1 103 ? 28.099 -5.695 -28.298 1.00 84.12 103 VAL A O 1
ATOM 812 N N . LEU A 1 104 ? 28.250 -3.606 -27.481 1.00 83.19 104 LEU A N 1
ATOM 813 C CA . LEU A 1 104 ? 27.664 -2.950 -28.648 1.00 83.19 104 LEU A CA 1
ATOM 814 C C . LEU A 1 104 ? 28.737 -2.299 -29.536 1.00 83.19 104 LEU A C 1
ATOM 816 O O . LEU A 1 104 ? 29.663 -1.662 -29.029 1.00 83.19 104 LEU A O 1
ATOM 820 N N . PRO A 1 105 ? 28.616 -2.401 -30.872 1.00 83.38 105 PRO A N 1
ATOM 821 C CA . PRO A 1 105 ? 29.434 -1.620 -31.794 1.00 83.38 105 PRO A CA 1
ATOM 822 C C . PRO A 1 105 ? 29.241 -0.110 -31.598 1.00 83.38 105 PRO A C 1
ATOM 824 O O . PRO A 1 105 ? 28.143 0.341 -31.295 1.00 83.38 105 PRO A O 1
ATOM 827 N N . TYR A 1 106 ? 30.264 0.694 -31.909 1.00 85.00 106 TYR A N 1
ATOM 828 C CA . TYR A 1 106 ? 30.213 2.162 -31.769 1.00 85.00 106 TYR A CA 1
ATOM 829 C C . TYR A 1 106 ? 28.983 2.824 -32.427 1.00 85.00 106 TYR A C 1
ATOM 831 O O . TYR A 1 106 ? 28.418 3.763 -31.882 1.00 85.00 106 TYR A O 1
ATOM 839 N N . LYS A 1 107 ? 28.532 2.319 -33.586 1.00 86.56 107 LYS A N 1
ATOM 840 C CA . LYS A 1 107 ? 27.361 2.850 -34.323 1.00 86.56 107 LYS A CA 1
ATOM 841 C C . LYS A 1 107 ? 26.000 2.413 -33.749 1.00 86.56 107 LYS A C 1
ATOM 843 O O . LYS A 1 107 ? 24.955 2.788 -34.273 1.00 86.56 107 LYS A O 1
ATOM 848 N N . LYS A 1 108 ? 26.015 1.570 -32.721 1.00 81.00 108 LYS A N 1
ATOM 849 C CA . LYS A 1 108 ? 24.871 0.943 -32.055 1.00 81.00 108 LYS A CA 1
ATOM 850 C C . LYS A 1 108 ? 24.818 1.450 -30.603 1.00 81.00 108 LYS A C 1
ATOM 852 O O . LYS A 1 108 ? 24.946 0.674 -29.669 1.00 81.00 108 LYS A O 1
ATOM 857 N N . ASN A 1 109 ? 24.725 2.770 -30.425 1.00 83.31 109 ASN A N 1
ATOM 858 C CA . ASN A 1 109 ? 24.938 3.462 -29.144 1.00 83.31 109 ASN A CA 1
ATOM 859 C C . ASN A 1 109 ? 23.673 4.099 -28.535 1.00 83.31 109 ASN A C 1
ATOM 861 O O . ASN A 1 109 ? 23.785 4.810 -27.539 1.00 83.31 109 ASN A O 1
ATOM 865 N N . THR A 1 110 ? 22.499 3.855 -29.119 1.00 83.00 110 THR A N 1
ATOM 866 C CA . THR A 1 110 ? 21.196 4.266 -28.573 1.00 83.00 110 THR A CA 1
ATOM 867 C C . THR A 1 110 ? 20.408 3.009 -28.224 1.00 83.00 110 THR A C 1
ATOM 869 O O . THR A 1 110 ? 20.282 2.143 -29.090 1.00 83.00 110 THR A O 1
ATOM 872 N N . PHE A 1 111 ? 19.914 2.898 -26.991 1.00 83.31 111 PHE A N 1
ATOM 873 C CA . PHE A 1 111 ? 19.221 1.723 -26.457 1.00 83.31 111 PHE A CA 1
ATOM 874 C C . PHE A 1 111 ? 18.071 2.106 -25.523 1.00 83.31 111 PHE A C 1
ATOM 876 O O . PHE A 1 111 ? 18.137 3.221 -24.955 1.00 83.31 111 PHE A O 1
#

Sequence (111 aa):
MPDKQGNLWISHNKGITKFDIQKEKSKHYTKSNGLQGNEFNTNAFDKAEDGTMFFGGTNGLNVFDPSAIDSATTAPFLQMVDFKVNDQAFEEKYILSPNDTLVLPYKKNTF

Radius of gyration: 22.06 Å; chains: 1; bounding box: 48×24×54 Å

pLDDT: mean 89.39, std 10.07, range [56.66, 98.44]

Foldseek 3Di:
DAFPQGWDWDAAQQAIWTADPVVRDIDGDAVVNPDLGRAFDPPQWDADPVGWIWTAGDRGIDIDRPVVPPDDDDDDQDWDQWDDFPNHTPPPGDRDHPPDDDDDDPVRPHD

Secondary structure (DSSP, 8-state):
-B-TTSEEEEEETTEEEEEETTTTEEEEE-GGGT-S-S-EEEEEEEE-TT--EEEEETTEEEEE-TTTTT--PPPPPP-B---EETTEE-SS---B-TT--PPPPTT----